Protein AF-A0A0D8HDS1-F1 (afdb_monomer)

Secondary structure (DSSP, 8-state):
--SHHHHHHHHHTT-------TTSTTHHHHTHHHHHHHHHHHHHHHHHSTT--TTHHHHHHHHHHHHHTTTSTTHHHHHHHHHHHHPPPPHHHHHHHHHHHT--

Mean predicted aligned error: 9.76 Å

Organism: NCBI:txid1280514

Radius of gyration: 19.68 Å; Cα contacts (8 Å, |Δi|>4): 26; chains: 1; bounding box: 48×38×47 Å

Structure (mmCIF, N/CA/C/O backbone):
data_AF-A0A0D8HDS1-F1
#
_entry.id   AF-A0A0D8HDS1-F1
#
loop_
_atom_site.group_PDB
_atom_site.id
_atom_site.type_symbol
_atom_site.label_atom_id
_atom_site.label_alt_id
_atom_site.label_comp_id
_atom_site.label_asym_id
_atom_site.label_entity_id
_atom_site.label_seq_id
_atom_site.pdbx_PDB_ins_code
_atom_site.Cartn_x
_atom_site.Cartn_y
_atom_site.Cartn_z
_atom_site.occupancy
_atom_site.B_iso_or_equiv
_atom_site.auth_seq_id
_atom_site.auth_comp_id
_atom_site.auth_asym_id
_atom_site.auth_atom_id
_atom_site.pdbx_PDB_model_num
ATOM 1 N N . MET A 1 1 ? -12.632 13.781 6.748 1.00 36.97 1 MET A N 1
ATOM 2 C CA . MET A 1 1 ? -13.739 14.719 6.456 1.00 36.97 1 MET A CA 1
ATOM 3 C C . MET A 1 1 ? -14.881 14.037 5.678 1.00 36.97 1 MET A C 1
ATOM 5 O O . MET A 1 1 ? -15.560 14.698 4.913 1.00 36.97 1 MET A O 1
ATOM 9 N N . VAL A 1 2 ? -15.118 12.727 5.885 1.00 34.91 2 VAL A N 1
ATOM 10 C CA . VAL A 1 2 ? -16.123 11.926 5.135 1.00 34.91 2 VAL A CA 1
ATOM 11 C C . VAL A 1 2 ? -17.292 11.467 6.029 1.00 34.91 2 VAL A C 1
ATOM 13 O O . VAL A 1 2 ? -18.236 10.855 5.561 1.00 34.91 2 VAL A O 1
ATOM 16 N N . THR A 1 3 ? -17.280 11.772 7.328 1.00 45.97 3 THR A N 1
ATOM 17 C CA . THR A 1 3 ? -18.220 11.161 8.287 1.00 45.97 3 THR A CA 1
ATOM 18 C C . THR A 1 3 ? -19.328 12.076 8.796 1.00 45.97 3 THR A C 1
ATOM 20 O O . THR A 1 3 ? -20.306 11.566 9.327 1.00 45.97 3 THR A O 1
ATOM 23 N N . GLN A 1 4 ? -19.234 13.401 8.635 1.00 46.72 4 GLN A N 1
ATOM 24 C CA . GLN A 1 4 ? -20.306 14.285 9.113 1.00 46.72 4 GLN A CA 1
ATOM 25 C C . GLN A 1 4 ? -21.480 14.350 8.133 1.00 46.72 4 GLN A C 1
ATOM 27 O O . GLN A 1 4 ? -22.611 14.169 8.556 1.00 46.72 4 GLN A O 1
ATOM 32 N N . VAL A 1 5 ? -21.234 14.527 6.833 1.00 52.03 5 VAL A N 1
ATOM 33 C CA . VAL A 1 5 ? -22.311 14.736 5.845 1.00 52.03 5 VAL A CA 1
ATOM 34 C C . VAL A 1 5 ? -23.169 13.475 5.650 1.00 52.03 5 VAL A C 1
ATOM 36 O O . VAL A 1 5 ? -24.391 13.562 5.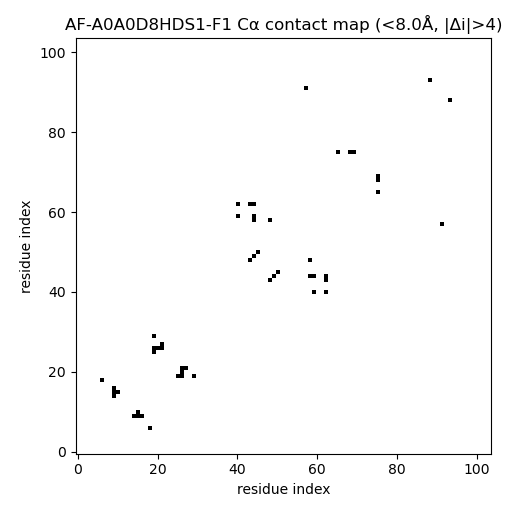607 1.00 52.03 5 VAL A O 1
ATOM 39 N N . THR A 1 6 ? -22.558 12.288 5.626 1.00 52.31 6 THR A N 1
ATOM 40 C CA . THR A 1 6 ? -23.250 11.003 5.408 1.00 52.31 6 THR A CA 1
ATOM 41 C C . THR A 1 6 ? -24.135 10.589 6.588 1.00 52.31 6 THR A C 1
ATOM 43 O O . THR A 1 6 ? -25.180 9.975 6.389 1.00 52.31 6 THR A O 1
ATOM 46 N N . GLY A 1 7 ? -23.741 10.946 7.816 1.00 57.09 7 GLY A N 1
ATOM 47 C CA . GLY A 1 7 ? -24.501 10.617 9.025 1.00 57.09 7 GLY A CA 1
ATOM 48 C C . GLY A 1 7 ? -25.825 11.377 9.132 1.00 57.09 7 GLY A C 1
ATOM 49 O O . GLY A 1 7 ? -26.805 10.814 9.612 1.00 57.09 7 GLY A O 1
ATOM 50 N N . TYR A 1 8 ? -25.884 12.624 8.644 1.00 62.09 8 TYR A N 1
ATOM 51 C CA . TYR A 1 8 ? -27.131 13.401 8.615 1.00 62.09 8 TYR A CA 1
ATOM 52 C C . TYR A 1 8 ? -28.129 12.825 7.602 1.00 62.09 8 TYR A C 1
ATOM 54 O O . TYR A 1 8 ? -29.262 12.534 7.968 1.00 62.09 8 TYR A O 1
ATOM 62 N N . VAL A 1 9 ? -27.679 12.528 6.378 1.00 66.88 9 VAL A N 1
ATOM 63 C CA . VAL A 1 9 ? -28.541 11.998 5.302 1.00 66.88 9 VAL A CA 1
ATOM 64 C C . VAL A 1 9 ? -29.164 10.642 5.664 1.00 66.88 9 VAL A C 1
ATOM 66 O O . VAL A 1 9 ? -30.332 10.391 5.381 1.00 66.88 9 VAL A O 1
ATOM 69 N N . LEU A 1 10 ? -28.411 9.755 6.323 1.00 65.75 10 LEU A N 1
ATOM 70 C CA . LEU A 1 10 ? -28.924 8.447 6.757 1.00 65.75 10 LEU A CA 1
ATOM 71 C C . LEU A 1 10 ? -29.938 8.557 7.902 1.00 65.75 10 LEU A C 1
ATOM 73 O O . LEU A 1 10 ? -30.833 7.718 8.015 1.00 65.75 10 LEU A O 1
ATOM 77 N N . LYS A 1 11 ? -29.809 9.599 8.730 1.00 66.25 11 LYS A N 1
ATOM 78 C CA . LYS A 1 11 ? -30.759 9.913 9.800 1.00 66.25 11 LYS A CA 1
ATOM 79 C C . LYS A 1 11 ? -32.094 10.388 9.223 1.00 66.25 11 LYS A C 1
ATOM 81 O O . LYS A 1 11 ? -33.136 9.955 9.705 1.00 66.25 11 LYS A O 1
ATOM 86 N N . ASP A 1 12 ? -32.047 11.182 8.154 1.00 75.19 12 ASP A N 1
ATOM 87 C CA . ASP A 1 12 ? -33.232 11.669 7.433 1.00 75.19 12 ASP A CA 1
ATOM 88 C C . ASP A 1 12 ? -33.981 10.540 6.700 1.00 75.19 12 ASP A C 1
ATOM 90 O O . ASP A 1 12 ? -35.197 10.595 6.536 1.00 75.19 12 ASP A O 1
ATOM 94 N N . LEU A 1 13 ? -33.271 9.475 6.311 1.00 83.38 13 LEU A N 1
ATOM 95 C CA . LEU A 1 13 ? -33.839 8.277 5.678 1.00 83.38 13 LEU A CA 1
ATOM 96 C C . LEU A 1 13 ? -34.385 7.240 6.678 1.00 83.38 13 LEU A C 1
ATOM 98 O O . LEU A 1 13 ? -34.863 6.187 6.259 1.00 83.38 13 LEU A O 1
ATOM 102 N N . GLY A 1 14 ? -34.298 7.494 7.989 1.00 82.31 14 GLY A N 1
ATOM 103 C CA . GLY A 1 14 ? -34.778 6.568 9.024 1.00 82.31 14 GLY A CA 1
ATOM 104 C C . GLY A 1 14 ? -34.020 5.235 9.083 1.00 82.31 14 GLY A C 1
ATOM 105 O O . GLY A 1 14 ? -34.503 4.275 9.684 1.00 82.31 14 GLY A O 1
ATOM 106 N N . LEU A 1 15 ? -32.838 5.153 8.463 1.00 81.12 15 LEU A N 1
ATOM 107 C CA . LEU A 1 15 ? -32.030 3.940 8.427 1.00 81.12 15 LEU A CA 1
ATOM 108 C C . LEU A 1 15 ? -31.148 3.862 9.675 1.00 81.12 15 LEU A C 1
ATOM 110 O O . LEU A 1 15 ? -30.336 4.751 9.953 1.00 81.12 15 LEU A O 1
ATOM 114 N N . ALA A 1 16 ? -31.279 2.761 10.415 1.00 78.62 16 ALA A N 1
ATOM 115 C CA . ALA A 1 16 ? -30.406 2.473 11.542 1.00 78.62 16 ALA A CA 1
ATOM 116 C C . ALA A 1 16 ? -28.964 2.293 11.041 1.00 78.62 16 ALA A C 1
ATOM 118 O O . ALA A 1 16 ? -28.659 1.345 10.319 1.00 78.62 16 ALA A O 1
ATOM 119 N N . HIS A 1 17 ? -28.073 3.205 11.431 1.00 75.44 17 HIS A N 1
ATOM 120 C CA . HIS A 1 17 ? -26.648 3.111 11.139 1.00 75.44 17 HIS A CA 1
ATOM 121 C C . HIS A 1 17 ? -25.835 3.389 12.402 1.00 75.44 17 HIS A C 1
ATOM 123 O O . HIS A 1 17 ? -26.223 4.197 13.246 1.00 75.44 17 HIS A O 1
ATOM 129 N N . TRP A 1 18 ? -24.696 2.712 12.523 1.00 74.19 18 TRP A N 1
ATOM 130 C CA . TRP A 1 18 ? -23.723 2.959 13.577 1.00 74.19 18 TRP A CA 1
ATOM 131 C C . TRP A 1 18 ? -22.520 3.675 12.966 1.00 74.19 18 TRP A C 1
ATOM 133 O O . TRP A 1 18 ? -22.046 3.314 11.888 1.00 74.19 18 TRP A O 1
ATOM 143 N N . PHE A 1 19 ? -22.040 4.721 13.632 1.00 79.81 19 PHE A N 1
ATOM 144 C CA . PHE A 1 19 ? -20.813 5.409 13.256 1.00 79.81 19 PHE A CA 1
ATOM 145 C C . PHE A 1 19 ? -19.917 5.516 14.483 1.00 79.81 19 PHE A C 1
ATOM 147 O O . PHE A 1 19 ? -20.380 5.812 15.581 1.00 79.81 19 PHE A O 1
ATOM 154 N N . THR A 1 20 ? -18.622 5.296 14.286 1.00 85.12 20 THR A N 1
ATOM 155 C CA . THR A 1 20 ? -17.616 5.462 15.334 1.00 85.12 20 THR A CA 1
ATOM 156 C C . THR A 1 20 ? -16.692 6.593 14.925 1.00 85.12 20 THR A C 1
ATOM 158 O O . THR A 1 20 ? -16.159 6.615 13.815 1.00 85.12 20 THR A O 1
ATOM 161 N N . LEU A 1 21 ? -16.520 7.575 15.805 1.00 85.62 21 LEU A N 1
ATOM 162 C CA . LEU A 1 21 ? -15.584 8.673 15.585 1.00 85.62 21 LEU A CA 1
ATOM 163 C C . LEU A 1 21 ? -14.229 8.312 16.178 1.00 85.62 21 LEU A C 1
ATOM 165 O O . LEU A 1 21 ? -14.149 7.606 17.170 1.00 85.62 21 LEU A O 1
ATOM 169 N N . SER A 1 22 ? -13.151 8.872 15.633 1.00 81.12 22 SER A N 1
ATOM 170 C CA . SER A 1 22 ? -11.798 8.613 16.147 1.00 81.12 22 SER A CA 1
ATOM 171 C C . SER A 1 22 ? -11.590 9.008 17.618 1.00 81.12 22 SER A C 1
ATOM 173 O O . SER A 1 22 ? -10.614 8.565 18.211 1.00 81.12 22 SER A O 1
ATOM 175 N N . LYS A 1 23 ? -12.446 9.871 18.181 1.00 86.31 23 LYS A N 1
ATOM 176 C CA . LYS A 1 23 ? -12.376 10.323 19.583 1.00 86.31 23 LYS A CA 1
ATOM 177 C C . LYS A 1 23 ? -13.110 9.396 20.555 1.00 86.31 23 LYS A C 1
ATOM 179 O O . LYS A 1 23 ? -13.023 9.605 21.757 1.00 86.31 23 LYS A O 1
ATOM 184 N N . ASP A 1 24 ? -13.875 8.448 20.028 1.00 88.62 24 ASP A N 1
ATOM 185 C CA . ASP A 1 24 ? -14.617 7.476 20.818 1.00 88.62 24 ASP A CA 1
ATOM 186 C C . ASP A 1 24 ? -13.645 6.507 21.504 1.00 88.62 24 ASP A C 1
ATOM 188 O O . ASP A 1 24 ? -12.620 6.132 20.927 1.00 88.62 24 ASP A O 1
ATOM 192 N N . GLU A 1 25 ? -13.974 6.066 22.715 1.00 89.00 25 GLU A N 1
ATOM 193 C CA . GLU A 1 25 ? -13.197 5.059 23.433 1.00 89.00 25 GLU A CA 1
ATOM 194 C C . GLU A 1 25 ? -13.095 3.765 22.616 1.00 89.00 25 GLU A C 1
ATOM 196 O O . GLU A 1 25 ? -12.023 3.174 22.533 1.00 89.00 25 GLU A O 1
ATOM 201 N N . GLN A 1 26 ? -14.153 3.377 21.896 1.00 88.50 26 GLN A N 1
ATOM 202 C CA . GLN A 1 26 ? -14.175 2.161 21.072 1.00 88.50 26 GLN A CA 1
ATOM 203 C C . GLN A 1 26 ? -13.472 2.311 19.714 1.00 88.50 26 GLN A C 1
ATOM 205 O O . GLN A 1 26 ? -13.362 1.346 18.946 1.00 88.50 26 GLN A O 1
ATOM 210 N N . ALA A 1 27 ? 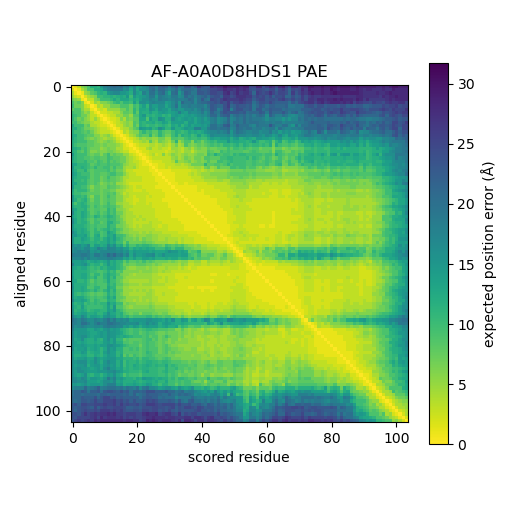-12.963 3.502 19.386 1.00 90.44 27 ALA A N 1
ATOM 211 C CA . ALA A 1 27 ? -12.335 3.769 18.096 1.00 90.44 27 ALA A CA 1
ATOM 212 C C . ALA A 1 27 ? -11.097 2.898 17.858 1.00 90.44 27 ALA A C 1
ATOM 214 O O . ALA A 1 27 ? -10.884 2.411 16.748 1.00 90.44 27 ALA A O 1
ATOM 215 N N . HIS A 1 28 ? -10.289 2.667 18.897 1.00 87.38 28 HIS A N 1
ATOM 216 C CA . HIS A 1 28 ? -9.063 1.875 18.785 1.00 87.38 28 HIS A CA 1
ATOM 217 C C . HIS A 1 28 ? -9.341 0.398 18.465 1.00 87.38 28 HIS A C 1
ATOM 219 O O . HIS A 1 28 ? -8.560 -0.232 17.748 1.00 87.38 28 HIS A O 1
ATOM 225 N N . VAL A 1 29 ? -10.466 -0.137 18.950 1.00 92.75 29 VAL A N 1
ATOM 226 C CA . VAL A 1 29 ? -10.931 -1.492 18.631 1.00 92.75 29 VAL A CA 1
ATOM 227 C C . VAL A 1 29 ? -11.481 -1.523 17.209 1.00 92.75 29 VAL A C 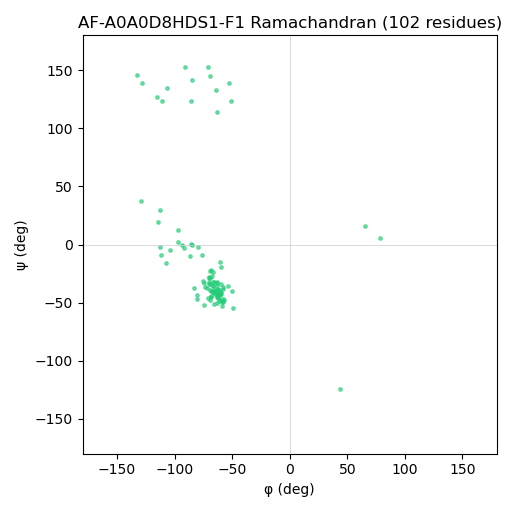1
ATOM 229 O O . VAL A 1 29 ? -11.033 -2.319 16.383 1.00 92.75 29 VAL A O 1
ATOM 232 N N . THR A 1 30 ? -12.397 -0.603 16.904 1.00 91.94 30 THR A N 1
ATOM 233 C CA . THR A 1 30 ? -13.111 -0.531 15.621 1.00 91.94 30 THR A CA 1
ATOM 234 C C . THR A 1 30 ? -12.155 -0.322 14.445 1.00 91.94 30 THR A C 1
ATOM 236 O O . THR A 1 30 ? -12.254 -0.993 13.420 1.00 91.94 30 THR A O 1
ATOM 239 N N . PHE A 1 31 ? -11.175 0.571 14.596 1.00 92.44 31 PHE A N 1
ATOM 240 C CA . PHE A 1 31 ? -10.224 0.926 13.542 1.00 92.44 31 PHE A CA 1
ATOM 241 C C . PHE A 1 31 ? -8.895 0.178 13.630 1.00 92.44 31 PHE A C 1
ATOM 243 O O . PHE A 1 31 ? -7.955 0.542 12.925 1.00 92.44 31 PHE A O 1
ATOM 250 N N . LYS A 1 32 ? -8.785 -0.880 14.444 1.00 94.25 32 LYS A N 1
ATOM 251 C CA . LYS A 1 32 ? -7.527 -1.621 14.642 1.00 94.25 32 LYS A CA 1
ATOM 252 C C . LYS A 1 32 ? -6.853 -1.999 13.320 1.00 94.25 32 LYS A C 1
ATOM 254 O O . LYS A 1 32 ? -5.696 -1.653 13.087 1.00 94.25 32 LYS A O 1
ATOM 259 N N . TRP A 1 33 ? -7.583 -2.674 12.434 1.00 94.31 33 TRP A N 1
ATOM 260 C CA . TRP A 1 33 ? -7.048 -3.121 11.145 1.00 94.31 33 TRP A CA 1
ATOM 261 C C . TRP A 1 33 ? -6.793 -1.974 10.173 1.00 94.31 33 TRP A C 1
ATOM 263 O O . TRP A 1 33 ? -5.810 -2.012 9.439 1.00 94.31 33 TRP A O 1
ATOM 273 N N . LEU A 1 34 ? -7.626 -0.931 10.209 1.00 94.31 34 LEU A N 1
ATOM 274 C CA . LEU A 1 34 ? -7.427 0.270 9.402 1.00 94.31 34 LEU A CA 1
ATOM 275 C C . LEU A 1 34 ? -6.130 0.990 9.797 1.00 94.31 34 LEU A C 1
ATOM 277 O O . LEU A 1 34 ? -5.338 1.358 8.935 1.00 94.31 34 LEU A O 1
ATOM 281 N N . ASN A 1 35 ? -5.870 1.131 11.095 1.00 93.56 35 ASN A N 1
ATOM 282 C CA . ASN A 1 35 ? -4.641 1.734 11.603 1.00 93.56 35 ASN A CA 1
ATOM 283 C C . ASN A 1 35 ? -3.408 0.909 11.220 1.00 93.56 35 ASN A C 1
ATOM 285 O O . ASN A 1 35 ? -2.394 1.479 10.820 1.00 93.56 35 ASN A O 1
ATOM 289 N N . ILE A 1 36 ? -3.502 -0.425 11.276 1.00 95.31 36 ILE A N 1
ATOM 290 C CA . ILE A 1 36 ? -2.436 -1.321 10.803 1.00 95.31 36 ILE A CA 1
ATOM 291 C C . ILE A 1 36 ? -2.203 -1.135 9.299 1.00 95.31 36 ILE A C 1
ATOM 293 O O . ILE A 1 36 ? -1.058 -0.999 8.871 1.00 95.31 36 ILE A O 1
ATOM 297 N N . LEU A 1 37 ? -3.270 -1.080 8.498 1.00 95.25 37 LEU A N 1
ATOM 298 C CA . LEU A 1 37 ? -3.190 -0.857 7.055 1.00 95.25 37 LEU A CA 1
ATOM 299 C C . LEU A 1 37 ? -2.490 0.469 6.731 1.00 95.25 37 LEU A C 1
ATOM 301 O O . LEU A 1 37 ? -1.550 0.488 5.938 1.00 95.25 37 LEU A O 1
ATOM 305 N N . ILE A 1 38 ? -2.906 1.561 7.378 1.00 94.56 38 ILE A N 1
ATOM 306 C CA . ILE A 1 38 ? -2.307 2.890 7.203 1.00 94.56 38 ILE A CA 1
ATOM 307 C C . ILE A 1 38 ? -0.840 2.878 7.646 1.00 94.56 38 ILE A C 1
ATOM 309 O O . ILE A 1 38 ? 0.014 3.429 6.955 1.00 94.56 38 ILE A O 1
ATOM 313 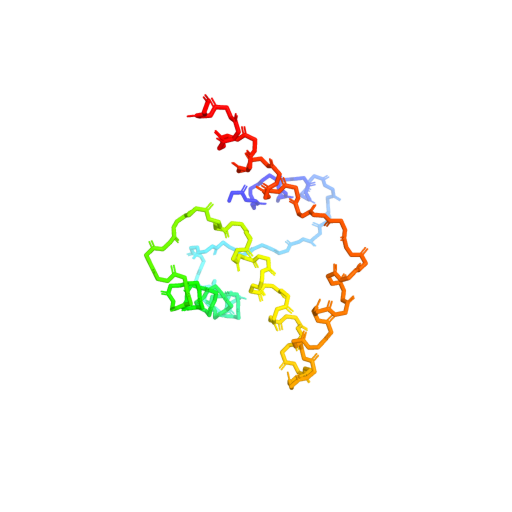N N . GLY A 1 39 ? -0.525 2.229 8.769 1.00 95.62 39 GLY A N 1
ATOM 314 C CA . GLY A 1 39 ? 0.848 2.080 9.252 1.00 95.62 39 GLY A CA 1
ATOM 315 C C . GLY A 1 39 ? 1.745 1.335 8.259 1.00 95.62 39 GLY A C 1
ATOM 316 O O . GLY A 1 39 ? 2.864 1.772 7.998 1.00 95.62 39 GLY A O 1
ATOM 317 N N . ASN A 1 40 ? 1.242 0.256 7.657 1.00 95.38 40 ASN A N 1
ATOM 318 C CA . ASN A 1 40 ? 1.957 -0.493 6.624 1.00 95.38 40 ASN A CA 1
ATOM 319 C C . ASN A 1 40 ? 2.148 0.332 5.349 1.00 95.38 40 ASN A C 1
ATOM 321 O O . ASN A 1 40 ? 3.232 0.309 4.775 1.00 95.38 40 ASN A O 1
ATOM 325 N N . CYS A 1 41 ? 1.127 1.084 4.933 1.00 95.62 41 CYS A N 1
ATOM 326 C CA . CYS A 1 41 ? 1.201 1.973 3.776 1.00 95.62 41 CYS A CA 1
ATOM 327 C C . CYS A 1 41 ? 2.285 3.044 3.956 1.00 95.62 41 CYS A C 1
ATOM 329 O O . CYS A 1 41 ? 3.138 3.202 3.088 1.00 95.62 41 CYS A O 1
ATOM 331 N N . LYS A 1 42 ? 2.319 3.708 5.118 1.00 93.31 42 LYS A N 1
ATOM 332 C CA . LYS A 1 42 ? 3.353 4.704 5.440 1.00 93.31 42 LYS A CA 1
ATOM 333 C C . LYS A 1 42 ? 4.752 4.103 5.389 1.00 93.31 42 LYS A C 1
ATOM 335 O O . LYS A 1 42 ? 5.590 4.586 4.644 1.00 93.31 42 LYS A O 1
ATOM 340 N N . LYS A 1 43 ? 4.976 2.992 6.101 1.00 94.88 43 LYS A N 1
ATOM 341 C CA . LYS A 1 43 ? 6.275 2.298 6.097 1.00 94.88 43 LYS A CA 1
ATOM 342 C C . LYS A 1 43 ? 6.703 1.859 4.697 1.00 94.88 43 LYS A C 1
ATOM 344 O O . LYS A 1 43 ? 7.883 1.926 4.378 1.0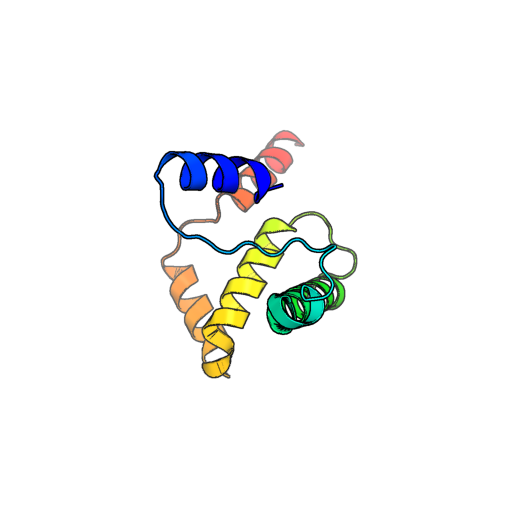0 94.88 43 LYS A O 1
ATOM 349 N N . PHE A 1 44 ? 5.758 1.404 3.875 1.00 93.62 44 PHE A N 1
ATOM 350 C CA . PHE A 1 44 ? 6.026 1.017 2.496 1.00 93.62 44 PHE A CA 1
ATOM 351 C C . PHE A 1 44 ? 6.505 2.203 1.655 1.00 93.62 44 PHE A C 1
ATOM 353 O O . PHE A 1 44 ? 7.536 2.094 0.991 1.00 93.62 44 PHE A O 1
ATOM 360 N N . ILE A 1 45 ? 5.776 3.320 1.707 1.00 93.00 45 ILE A N 1
ATOM 361 C CA . ILE A 1 45 ? 6.101 4.528 0.945 1.00 93.00 45 ILE A CA 1
ATOM 362 C C . ILE A 1 45 ? 7.426 5.114 1.435 1.00 93.00 45 ILE A C 1
ATOM 364 O O . ILE A 1 45 ? 8.334 5.301 0.633 1.00 93.00 45 ILE A O 1
ATOM 368 N N . ASP A 1 46 ? 7.571 5.317 2.745 1.00 91.94 46 ASP A N 1
ATOM 369 C CA . ASP A 1 46 ? 8.768 5.917 3.341 1.00 91.94 46 ASP A CA 1
ATOM 370 C C . ASP A 1 46 ? 10.023 5.063 3.114 1.00 91.94 46 ASP A C 1
ATOM 372 O O . ASP A 1 46 ? 11.119 5.605 2.981 1.00 91.94 46 ASP A O 1
ATOM 376 N N . GLY A 1 47 ? 9.872 3.733 3.071 1.00 92.94 47 GLY A N 1
ATOM 377 C CA . GLY A 1 47 ? 10.973 2.802 2.833 1.00 92.94 47 GLY A CA 1
ATOM 378 C C . GLY A 1 47 ? 11.349 2.655 1.358 1.00 92.94 47 GLY A C 1
ATOM 379 O O . GLY A 1 47 ? 12.530 2.635 1.028 1.00 92.94 47 GLY A O 1
ATOM 380 N N . THR A 1 48 ? 10.363 2.553 0.463 1.00 92.62 48 THR A N 1
ATOM 381 C CA . THR A 1 48 ? 10.598 2.290 -0.972 1.00 92.62 48 THR A CA 1
ATOM 382 C C . THR A 1 48 ? 10.926 3.569 -1.738 1.00 92.62 48 THR A C 1
ATOM 384 O O . THR A 1 48 ? 11.774 3.568 -2.626 1.00 92.62 48 THR A O 1
ATOM 387 N N . TYR A 1 49 ? 10.269 4.670 -1.378 1.00 92.12 49 TYR A N 1
ATOM 388 C CA . TYR A 1 49 ? 10.333 5.952 -2.078 1.00 92.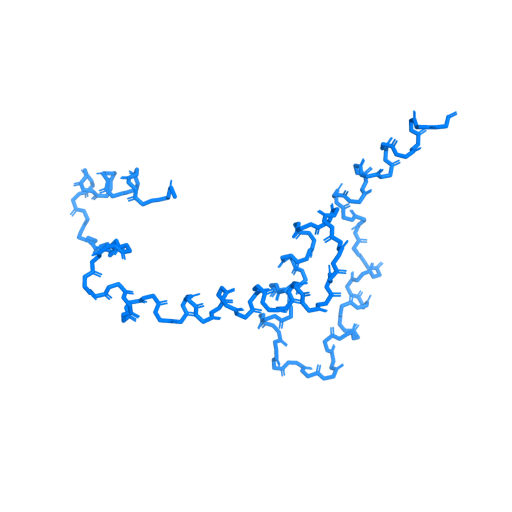12 49 TYR A CA 1
ATOM 389 C C . TYR A 1 49 ? 11.016 7.036 -1.247 1.00 92.12 49 TYR A C 1
ATOM 391 O O . TYR A 1 49 ? 10.712 8.222 -1.387 1.00 92.12 49 TYR A O 1
ATOM 399 N N . HIS A 1 50 ? 11.946 6.636 -0.378 1.00 86.31 50 HIS A N 1
ATOM 400 C CA . HIS A 1 50 ? 12.651 7.548 0.513 1.00 86.31 50 HIS A CA 1
ATOM 401 C C . HIS A 1 50 ? 13.249 8.742 -0.254 1.00 86.31 50 HIS A C 1
ATOM 403 O O . HIS A 1 50 ? 14.013 8.565 -1.203 1.00 86.31 50 HIS A O 1
ATOM 409 N N . GLY A 1 51 ? 12.882 9.963 0.147 1.00 83.44 51 GLY A N 1
ATOM 410 C CA . GLY A 1 51 ? 13.363 11.201 -0.475 1.00 83.44 51 GLY A CA 1
ATOM 411 C C . GLY A 1 51 ? 12.689 11.594 -1.796 1.00 83.44 51 GLY A C 1
ATOM 412 O O . GLY A 1 51 ? 13.110 12.576 -2.402 1.00 83.44 51 GLY A O 1
ATOM 413 N N . ARG A 1 52 ? 11.648 10.880 -2.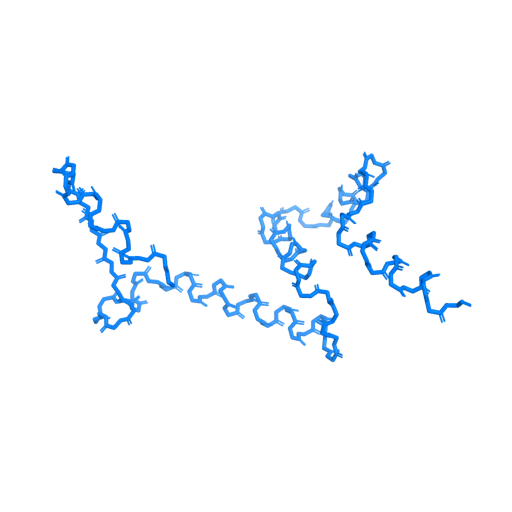253 1.00 81.50 52 ARG A N 1
ATOM 414 C CA . ARG A 1 52 ? 10.883 11.242 -3.459 1.00 81.50 52 ARG A CA 1
ATOM 415 C C . ARG A 1 52 ? 9.473 11.709 -3.113 1.00 81.50 52 ARG A C 1
ATOM 417 O O . ARG A 1 52 ? 8.685 10.960 -2.546 1.00 81.50 52 ARG A O 1
ATOM 424 N N . GLU A 1 53 ? 9.117 12.920 -3.537 1.00 75.75 53 GLU A N 1
ATOM 425 C CA . GLU A 1 53 ? 7.795 13.514 -3.261 1.00 75.75 53 GLU A CA 1
ATOM 426 C C . GLU A 1 53 ? 6.887 13.682 -4.488 1.00 75.75 53 GLU A C 1
ATOM 428 O O . GLU A 1 53 ? 5.704 13.992 -4.350 1.00 75.75 53 GLU A O 1
ATOM 433 N N . GLU A 1 54 ? 7.421 13.454 -5.681 1.00 80.94 54 GLU A N 1
ATOM 434 C CA . GLU A 1 54 ? 6.806 13.785 -6.973 1.00 80.94 54 GLU A CA 1
ATOM 435 C C . GLU A 1 54 ? 5.583 12.932 -7.350 1.00 80.94 54 GLU A C 1
ATOM 437 O O . GLU A 1 54 ? 4.685 13.407 -8.045 1.00 80.94 54 GLU A O 1
ATOM 442 N N . HIS A 1 55 ? 5.498 11.691 -6.865 1.00 86.31 55 HIS A N 1
ATOM 443 C CA . HIS A 1 55 ? 4.546 10.699 -7.377 1.00 86.31 55 HIS A CA 1
ATOM 444 C C . HIS A 1 55 ? 3.706 10.020 -6.280 1.00 86.31 55 HIS A C 1
ATOM 446 O O . HIS A 1 55 ? 3.369 8.842 -6.378 1.00 86.31 55 HIS A O 1
ATOM 452 N N . LYS A 1 56 ? 3.308 10.773 -5.242 1.00 87.50 56 LYS A N 1
ATOM 453 C CA . LYS A 1 56 ? 2.554 10.260 -4.072 1.00 87.50 56 LYS A CA 1
ATOM 454 C C . LYS A 1 56 ? 1.325 9.419 -4.442 1.00 87.50 56 LYS A C 1
ATOM 456 O O . LYS A 1 56 ? 1.071 8.398 -3.811 1.00 87.50 56 LYS A O 1
ATOM 461 N N . GLN A 1 57 ? 0.584 9.827 -5.472 1.00 89.88 57 GLN A N 1
ATOM 462 C CA . GLN A 1 57 ? -0.598 9.098 -5.934 1.00 89.88 57 GLN A CA 1
ATOM 463 C C . GLN A 1 57 ? -0.237 7.745 -6.574 1.00 89.88 57 GLN A C 1
ATOM 465 O O . GLN A 1 57 ? -0.833 6.730 -6.223 1.00 89.88 57 GLN A O 1
ATOM 470 N N . LEU A 1 58 ? 0.796 7.706 -7.420 1.00 90.00 58 LEU A N 1
ATOM 471 C CA . LEU A 1 58 ? 1.292 6.463 -8.026 1.00 90.00 58 LEU A CA 1
ATOM 472 C C . LEU A 1 58 ? 1.837 5.496 -6.960 1.00 90.00 58 LEU A C 1
ATOM 474 O O . LEU A 1 58 ? 1.635 4.288 -7.054 1.00 90.00 58 LEU A O 1
ATOM 478 N N . TYR A 1 59 ? 2.469 6.012 -5.900 1.00 92.62 59 TYR A N 1
ATOM 479 C CA . TYR A 1 59 ? 2.956 5.187 -4.786 1.00 92.62 59 TYR A CA 1
ATOM 480 C C . TYR A 1 59 ? 1.810 4.519 -4.016 1.00 92.62 59 TYR A C 1
ATOM 482 O O . TYR A 1 59 ? 1.914 3.357 -3.615 1.00 92.62 59 TYR A O 1
ATOM 490 N N . LEU A 1 60 ? 0.700 5.239 -3.821 1.00 92.81 60 LEU A N 1
ATOM 491 C CA . LEU A 1 60 ? -0.508 4.686 -3.205 1.00 92.81 60 LEU A CA 1
ATOM 492 C C . LEU A 1 60 ? -1.155 3.615 -4.090 1.00 92.81 60 LEU A C 1
ATOM 494 O O . LEU A 1 60 ? -1.600 2.586 -3.578 1.00 92.81 60 LEU A O 1
ATOM 498 N N . GLU A 1 61 ? -1.185 3.832 -5.402 1.00 92.19 61 GLU A N 1
ATOM 499 C CA . GLU A 1 61 ? -1.720 2.873 -6.371 1.00 92.19 61 GLU A CA 1
ATOM 500 C C . GLU A 1 61 ? -0.891 1.586 -6.415 1.00 92.19 61 GLU A C 1
ATOM 502 O O . GLU A 1 61 ? -1.456 0.489 -6.384 1.00 92.19 61 GLU A O 1
ATOM 507 N N . GLU A 1 62 ? 0.440 1.690 -6.383 1.00 91.75 62 GLU A N 1
ATOM 508 C CA . GLU A 1 62 ? 1.316 0.522 -6.283 1.00 91.75 62 GLU A CA 1
ATOM 509 C C . GLU A 1 62 ? 1.100 -0.228 -4.960 1.00 91.75 62 GLU A C 1
ATOM 511 O O . GLU A 1 62 ? 0.948 -1.455 -4.954 1.00 91.75 62 GLU A O 1
ATOM 516 N N . PHE A 1 63 ? 1.019 0.492 -3.835 1.00 93.69 63 PHE A N 1
ATOM 517 C CA . PHE A 1 63 ? 0.727 -0.122 -2.541 1.00 93.69 63 PHE A CA 1
ATOM 518 C C . PHE A 1 63 ? -0.597 -0.894 -2.581 1.00 93.69 63 PHE A C 1
ATOM 520 O O . PHE A 1 63 ? -0.645 -2.055 -2.171 1.00 93.69 63 PHE A O 1
ATOM 527 N N . ALA A 1 64 ? -1.660 -0.287 -3.114 1.00 94.00 64 ALA A N 1
ATOM 528 C CA . ALA A 1 64 ? -2.964 -0.928 -3.246 1.00 94.00 64 ALA A CA 1
ATOM 529 C C . ALA A 1 64 ? -2.901 -2.167 -4.155 1.00 94.00 64 ALA A C 1
ATOM 531 O O . ALA A 1 64 ? -3.461 -3.215 -3.814 1.00 94.00 64 ALA A O 1
ATOM 532 N N . TYR A 1 65 ? -2.184 -2.085 -5.282 1.00 92.25 65 TYR A N 1
ATOM 533 C CA . TYR A 1 65 ? -1.984 -3.214 -6.189 1.00 92.25 65 TYR A CA 1
ATOM 534 C C . TYR A 1 65 ? -1.326 -4.401 -5.475 1.00 92.25 65 TYR A C 1
ATOM 536 O O . TYR A 1 65 ? -1.846 -5.521 -5.553 1.00 92.25 65 TYR A O 1
ATOM 544 N N . ARG A 1 66 ? -0.232 -4.150 -4.744 1.00 91.75 66 ARG A N 1
ATOM 545 C CA . ARG A 1 66 ? 0.534 -5.165 -4.005 1.00 91.75 66 ARG A CA 1
ATOM 546 C C . ARG A 1 66 ? -0.247 -5.720 -2.821 1.00 91.75 66 ARG A C 1
ATOM 548 O O . ARG A 1 66 ? -0.294 -6.933 -2.644 1.00 91.75 66 ARG A O 1
ATOM 555 N N . PHE A 1 67 ? -0.893 -4.860 -2.036 1.00 91.94 67 PHE A N 1
ATOM 556 C CA . PHE A 1 67 ? -1.641 -5.263 -0.847 1.00 91.94 67 PHE A CA 1
ATOM 557 C C . PHE A 1 67 ? -2.812 -6.190 -1.198 1.00 91.94 67 PHE A C 1
ATOM 559 O O . PHE A 1 67 ? -2.960 -7.254 -0.593 1.00 91.94 67 PHE A O 1
ATOM 566 N N . ASN A 1 68 ? -3.586 -5.846 -2.232 1.00 92.19 68 ASN A N 1
ATOM 567 C CA . ASN A 1 68 ? -4.723 -6.654 -2.683 1.00 92.19 68 ASN A CA 1
ATOM 568 C C . ASN A 1 68 ? -4.300 -8.007 -3.275 1.00 92.19 68 ASN A C 1
ATOM 570 O O . ASN A 1 68 ? -5.080 -8.956 -3.276 1.00 92.19 68 ASN A O 1
ATOM 574 N N . ARG A 1 69 ? -3.061 -8.113 -3.767 1.00 91.50 69 ARG A N 1
ATOM 575 C CA . ARG A 1 69 ? -2.524 -9.304 -4.444 1.00 91.50 69 ARG A CA 1
ATOM 576 C C . ARG A 1 69 ? -1.383 -9.968 -3.677 1.00 91.50 69 ARG A C 1
ATOM 578 O O . ARG A 1 69 ? -0.646 -10.768 -4.242 1.00 91.50 69 ARG A O 1
ATOM 585 N N . ARG A 1 70 ? -1.252 -9.691 -2.377 1.00 89.62 70 ARG A N 1
ATOM 586 C CA . ARG A 1 70 ? -0.122 -10.142 -1.543 1.00 89.62 70 ARG A CA 1
ATOM 587 C C . ARG A 1 70 ? 0.053 -11.664 -1.441 1.00 89.62 70 ARG A C 1
ATOM 589 O O . ARG A 1 70 ? 1.106 -12.115 -1.020 1.00 89.62 70 ARG A O 1
ATOM 596 N N . HIS A 1 71 ? -0.956 -12.439 -1.837 1.00 90.44 71 HIS A N 1
ATOM 597 C CA . HIS A 1 71 ? -0.923 -13.906 -1.859 1.00 90.44 71 HIS A CA 1
ATOM 598 C C . HIS A 1 71 ? -0.501 -14.482 -3.223 1.00 90.44 71 HIS A C 1
ATOM 600 O O . HIS A 1 71 ? -0.466 -15.692 -3.384 1.00 90.44 71 HIS A O 1
ATOM 606 N N . PHE A 1 72 ? -0.214 -13.639 -4.223 1.00 84.19 72 PHE A N 1
ATOM 607 C CA . PHE A 1 72 ? 0.253 -14.075 -5.548 1.00 84.19 72 PHE A CA 1
ATOM 608 C C . PHE A 1 72 ? 1.775 -14.280 -5.616 1.00 84.19 72 PHE A C 1
ATOM 610 O O . PHE A 1 72 ? 2.288 -14.659 -6.671 1.00 84.19 72 PHE A O 1
ATOM 617 N N . GLU A 1 73 ? 2.476 -14.055 -4.499 1.00 81.31 73 GLU A N 1
ATOM 618 C CA . GLU A 1 73 ? 3.906 -14.319 -4.308 1.00 81.31 73 GLU A CA 1
ATOM 619 C C . GLU A 1 73 ? 4.762 -13.861 -5.505 1.00 81.31 73 GLU A C 1
ATOM 621 O O . GLU A 1 73 ? 4.692 -12.696 -5.904 1.00 81.31 73 GLU A O 1
ATOM 626 N N . MET A 1 74 ? 5.558 -14.761 -6.095 1.00 82.56 74 MET A N 1
ATOM 627 C CA . MET A 1 74 ? 6.504 -14.441 -7.170 1.00 82.56 74 MET A CA 1
ATOM 628 C C . MET A 1 74 ? 5.828 -14.045 -8.491 1.00 82.56 74 MET A C 1
ATOM 630 O O . MET A 1 74 ? 6.420 -13.316 -9.281 1.00 82.56 74 MET A O 1
ATOM 634 N N . SER A 1 75 ? 4.566 -14.429 -8.712 1.00 88.38 75 SER A N 1
ATOM 635 C CA . SER A 1 75 ? 3.846 -14.099 -9.954 1.00 88.38 75 SER A CA 1
ATOM 636 C C . SER A 1 75 ? 3.371 -12.641 -10.020 1.00 88.38 75 SER A C 1
ATOM 638 O O . SER A 1 75 ? 2.887 -12.181 -11.055 1.00 88.38 75 SER A O 1
ATOM 640 N N . LEU A 1 76 ? 3.479 -11.880 -8.923 1.00 89.31 76 LEU A N 1
ATOM 641 C CA . LEU A 1 76 ? 2.953 -10.515 -8.846 1.00 89.31 76 LEU A CA 1
ATOM 642 C C . LEU A 1 76 ? 3.590 -9.577 -9.882 1.00 89.31 76 LEU A C 1
ATOM 644 O O . LEU A 1 76 ? 2.883 -8.776 -10.501 1.00 89.31 76 LEU A O 1
ATOM 648 N N . VAL A 1 77 ? 4.909 -9.694 -10.057 1.00 86.00 77 VAL A N 1
ATOM 649 C CA . VAL A 1 77 ? 5.692 -8.871 -10.989 1.00 86.00 77 VAL A CA 1
ATOM 650 C C . VAL A 1 77 ? 5.373 -9.251 -12.430 1.00 86.00 77 VAL A C 1
ATOM 652 O O . VAL A 1 77 ? 5.087 -8.375 -13.238 1.00 86.00 77 VAL A O 1
ATOM 655 N N . GLU A 1 78 ? 5.339 -10.545 -12.743 1.00 90.50 78 GLU A N 1
ATOM 656 C CA . GLU A 1 78 ? 5.025 -11.048 -14.088 1.00 90.50 78 GLU A CA 1
ATOM 657 C C . GLU A 1 78 ? 3.634 -10.600 -14.543 1.00 90.50 78 GLU A C 1
ATOM 659 O O . GLU A 1 78 ? 3.443 -10.138 -15.666 1.00 90.50 78 GLU A O 1
ATOM 664 N N . ARG A 1 79 ? 2.652 -10.668 -13.638 1.00 89.50 79 ARG A N 1
ATOM 665 C CA . ARG A 1 79 ? 1.284 -10.222 -13.912 1.00 89.50 79 ARG A CA 1
ATOM 666 C C . ARG A 1 79 ? 1.207 -8.720 -14.126 1.00 89.50 79 ARG A C 1
ATOM 668 O O . ARG A 1 79 ? 0.485 -8.293 -15.023 1.00 89.50 79 ARG A O 1
ATOM 675 N N . LEU A 1 80 ? 1.944 -7.943 -13.330 1.00 90.00 80 LEU A N 1
ATOM 676 C CA . LEU A 1 80 ? 2.025 -6.497 -13.514 1.00 90.00 80 LEU A CA 1
ATOM 677 C C . LEU A 1 80 ? 2.620 -6.174 -14.889 1.00 90.00 80 LEU A C 1
ATOM 679 O O . LEU A 1 80 ? 2.024 -5.416 -15.649 1.00 90.00 80 LEU A O 1
ATOM 683 N N . LEU A 1 81 ? 3.739 -6.811 -15.238 1.00 90.19 81 LEU A N 1
ATOM 684 C CA . LEU A 1 81 ? 4.403 -6.626 -16.524 1.00 90.19 81 LEU A CA 1
ATOM 685 C C . LEU A 1 81 ? 3.460 -6.955 -17.687 1.00 90.19 81 LEU A C 1
ATOM 687 O O . LEU A 1 81 ? 3.306 -6.150 -18.601 1.00 90.19 81 LEU A O 1
ATOM 691 N N . ASN A 1 82 ? 2.764 -8.092 -17.609 1.00 92.56 82 ASN A N 1
ATOM 692 C CA . ASN A 1 82 ? 1.787 -8.497 -18.615 1.00 92.56 82 ASN A CA 1
ATOM 693 C C . ASN A 1 82 ? 0.651 -7.472 -18.753 1.00 92.56 82 ASN A C 1
ATOM 695 O O . ASN A 1 82 ? 0.252 -7.146 -19.864 1.00 92.56 82 ASN A O 1
ATOM 699 N N . THR A 1 83 ? 0.150 -6.908 -17.647 1.00 90.25 83 THR A N 1
ATOM 700 C CA . THR A 1 83 ? -0.864 -5.844 -17.724 1.00 90.25 83 THR A CA 1
ATOM 701 C C . THR A 1 83 ? -0.328 -4.555 -18.341 1.00 90.25 83 THR A C 1
ATOM 703 O O . THR A 1 83 ? -1.055 -3.915 -19.095 1.00 90.25 83 THR A O 1
ATOM 706 N N . CYS A 1 84 ? 0.935 -4.195 -18.089 1.00 89.50 84 CYS A N 1
ATOM 707 C CA . CYS A 1 84 ? 1.549 -2.994 -18.657 1.00 89.50 84 CYS A CA 1
ATOM 708 C C . CYS A 1 84 ? 1.650 -3.048 -20.186 1.00 89.50 84 CYS A C 1
ATOM 710 O O . CYS A 1 84 ? 1.516 -2.012 -20.824 1.00 89.50 84 CYS A O 1
ATOM 712 N N . VAL A 1 85 ? 1.830 -4.236 -20.777 1.00 92.94 85 VAL A N 1
ATOM 713 C CA . VAL A 1 85 ? 1.881 -4.410 -22.243 1.00 92.94 85 VAL A CA 1
ATOM 714 C C . VAL A 1 85 ? 0.585 -3.951 -22.919 1.00 92.94 85 VAL A C 1
ATOM 716 O O . VAL A 1 85 ? 0.621 -3.424 -24.028 1.00 92.94 85 VAL A O 1
ATOM 719 N N . PHE A 1 86 ? -0.557 -4.124 -22.251 1.00 92.31 86 PHE A N 1
ATOM 720 C CA . PHE A 1 86 ? -1.874 -3.783 -22.796 1.00 92.31 86 PHE A CA 1
ATOM 721 C C . PHE A 1 86 ? -2.459 -2.489 -22.214 1.00 92.31 86 PHE A C 1
ATOM 723 O O . PHE A 1 86 ? -3.529 -2.053 -22.637 1.00 92.31 86 PHE A O 1
ATOM 730 N N . ALA A 1 87 ? -1.792 -1.880 -21.233 1.00 88.75 87 ALA A N 1
ATOM 731 C CA . ALA A 1 87 ? -2.273 -0.679 -20.568 1.00 88.75 87 ALA A CA 1
ATOM 732 C C . ALA A 1 87 ? -1.886 0.582 -21.348 1.00 88.75 87 ALA A C 1
ATOM 734 O O . ALA A 1 87 ? -0.778 0.714 -21.863 1.00 88.75 87 ALA A O 1
ATOM 735 N N . SER A 1 88 ? -2.796 1.555 -21.391 1.00 87.94 88 SER A N 1
ATOM 736 C CA . SER A 1 88 ? -2.443 2.911 -21.816 1.00 87.94 88 SER A CA 1
ATOM 737 C C . SER A 1 88 ? -1.577 3.605 -20.752 1.00 87.94 88 SER A C 1
ATOM 739 O O . SER A 1 88 ? -1.708 3.284 -19.566 1.00 87.94 88 SER A O 1
ATOM 741 N N . PRO A 1 89 ? -0.721 4.573 -21.139 1.00 84.25 89 PRO A N 1
ATOM 742 C CA . PRO A 1 89 ? 0.092 5.334 -20.195 1.00 84.25 89 PRO A CA 1
ATOM 743 C C . PRO A 1 89 ? -0.756 5.961 -19.086 1.00 84.25 89 PRO A C 1
ATOM 745 O O . PRO A 1 89 ? -1.846 6.480 -19.343 1.00 84.25 89 PRO A O 1
ATOM 748 N N . HIS A 1 90 ? -0.250 5.927 -17.853 1.00 83.44 90 HIS A N 1
ATOM 749 C CA . HIS A 1 90 ? -0.990 6.451 -16.711 1.00 83.44 90 HIS A CA 1
ATOM 750 C C . HIS A 1 90 ? -1.210 7.972 -16.850 1.00 83.44 90 HIS A C 1
ATOM 752 O O . HIS A 1 90 ? -0.240 8.691 -17.114 1.00 83.44 90 HIS A O 1
ATOM 758 N N . PRO A 1 91 ? -2.431 8.504 -16.627 1.00 82.88 91 PRO A N 1
ATOM 759 C CA . PRO A 1 91 ? -2.733 9.925 -16.833 1.00 82.88 91 PRO A CA 1
ATOM 760 C C . PRO A 1 91 ? -1.793 10.888 -16.094 1.00 82.88 91 PRO A C 1
ATOM 762 O O . PRO A 1 91 ? -1.430 11.929 -16.635 1.00 82.88 91 PRO A O 1
ATOM 765 N N . LEU A 1 92 ? -1.345 10.513 -14.892 1.00 79.38 92 LEU A N 1
ATOM 766 C CA . LEU A 1 92 ? -0.442 11.332 -14.073 1.00 79.38 92 LEU A CA 1
ATOM 767 C C . LEU A 1 92 ? 0.974 11.459 -14.650 1.00 79.38 92 LEU A C 1
ATOM 769 O O . LEU A 1 92 ? 1.627 12.472 -14.422 1.00 79.38 92 LEU A O 1
ATOM 773 N N . LEU A 1 93 ? 1.436 10.459 -15.406 1.00 76.94 93 LEU A N 1
ATOM 774 C CA . LEU A 1 93 ? 2.730 10.518 -16.092 1.00 76.94 93 LEU A CA 1
ATOM 775 C C . LEU A 1 93 ? 2.652 11.433 -17.325 1.00 76.94 93 LEU A C 1
ATOM 777 O O . LEU A 1 93 ? 3.588 12.160 -17.635 1.00 76.94 93 LEU A O 1
ATOM 781 N N . ARG A 1 94 ? 1.484 11.499 -17.976 1.00 68.00 94 ARG A N 1
ATOM 782 C CA . ARG A 1 94 ? 1.248 12.409 -19.107 1.00 68.00 94 ARG A CA 1
ATOM 783 C C . ARG A 1 94 ? 1.348 13.882 -18.699 1.00 68.00 94 ARG A C 1
ATOM 785 O O . ARG A 1 94 ? 1.844 14.710 -19.461 1.00 68.00 94 ARG A O 1
ATOM 792 N N . GLU A 1 95 ? 0.862 14.219 -17.506 1.00 65.50 95 GLU A N 1
ATOM 793 C CA . GLU A 1 95 ? 0.913 15.588 -16.986 1.00 65.50 95 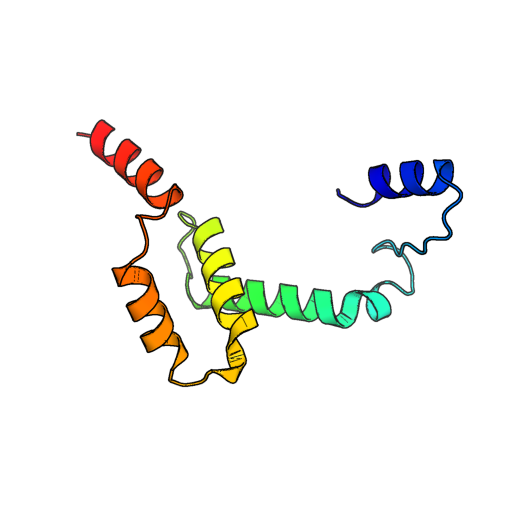GLU A CA 1
ATOM 794 C C . GLU A 1 95 ? 2.326 16.001 -16.550 1.00 65.50 95 GLU A C 1
ATOM 796 O O . GLU A 1 95 ? 2.714 17.146 -16.796 1.00 65.50 95 GLU A O 1
ATOM 801 N N . SER A 1 96 ? 3.127 15.098 -15.970 1.00 61.78 96 SER A N 1
ATOM 802 C CA . SER A 1 96 ? 4.537 15.391 -15.666 1.00 61.78 96 SER A CA 1
ATOM 803 C C . SER A 1 96 ? 5.360 15.614 -16.934 1.00 61.78 96 SER A C 1
ATOM 805 O O . SER A 1 96 ? 6.114 16.585 -17.006 1.00 61.78 96 SER A O 1
ATOM 807 N N . ASP A 1 97 ? 5.143 14.789 -17.960 1.00 58.66 97 ASP A N 1
ATOM 808 C CA . ASP A 1 97 ? 5.857 14.893 -19.236 1.00 58.66 97 ASP A CA 1
ATOM 809 C C . ASP A 1 97 ? 5.496 16.188 -19.977 1.00 58.66 97 ASP A C 1
ATOM 811 O O . ASP A 1 97 ? 6.359 16.836 -20.565 1.00 58.66 97 ASP A O 1
ATOM 815 N N . SER A 1 98 ? 4.238 16.638 -19.878 1.00 57.84 98 SER A N 1
ATOM 816 C CA . SER A 1 98 ? 3.802 17.911 -20.466 1.00 57.84 98 SER A CA 1
ATOM 817 C C . SER A 1 98 ? 4.459 19.142 -19.824 1.00 57.84 98 SER A C 1
ATOM 819 O O . SER A 1 98 ? 4.738 20.117 -20.517 1.00 57.84 98 SER A O 1
ATOM 821 N N . LYS A 1 99 ? 4.765 19.095 -18.519 1.00 55.62 99 LYS A N 1
ATOM 822 C CA . LYS A 1 99 ? 5.491 20.170 -17.821 1.00 55.62 99 LYS A CA 1
ATOM 823 C C . LYS A 1 99 ? 6.980 20.186 -18.168 1.00 55.62 99 LYS A C 1
ATOM 825 O O . LYS A 1 99 ? 7.554 21.265 -18.243 1.00 55.62 99 LYS A O 1
ATOM 830 N N . MET A 1 100 ? 7.584 19.020 -18.415 1.00 54.06 100 MET A N 1
ATOM 831 C CA . MET A 1 100 ? 8.964 18.909 -18.908 1.00 54.06 100 MET A CA 1
ATOM 832 C C . MET A 1 100 ? 9.090 19.352 -20.372 1.00 54.06 100 MET A C 1
ATOM 834 O O . MET A 1 100 ? 10.051 20.025 -20.724 1.00 54.06 100 MET A O 1
ATOM 838 N N . ALA A 1 101 ? 8.096 19.051 -21.213 1.00 51.44 101 ALA A N 1
ATOM 839 C CA . ALA A 1 101 ? 8.068 19.463 -22.618 1.00 51.44 101 ALA A CA 1
ATOM 840 C C . ALA A 1 101 ? 7.878 20.979 -22.826 1.00 51.44 101 ALA A C 1
ATOM 842 O O . ALA A 1 101 ? 8.245 21.491 -23.875 1.00 51.44 101 ALA A O 1
ATOM 843 N N . LEU A 1 102 ? 7.316 21.695 -21.843 1.00 48.97 102 LEU A N 1
ATOM 844 C CA . LEU A 1 102 ? 7.176 23.161 -21.847 1.00 48.97 102 LEU A CA 1
ATOM 845 C C . LEU A 1 102 ? 8.355 23.894 -21.179 1.00 48.97 102 LEU A C 1
ATOM 847 O O . LEU A 1 102 ? 8.354 25.122 -21.122 1.00 48.97 102 LEU A O 1
ATOM 851 N N . ALA A 1 103 ? 9.323 23.157 -20.627 1.00 48.00 103 ALA A N 1
ATOM 852 C CA . ALA A 1 103 ? 10.508 23.704 -19.963 1.00 48.00 103 ALA A CA 1
ATOM 853 C C . ALA A 1 103 ? 11.755 23.762 -20.877 1.00 48.00 103 ALA A C 1
ATOM 855 O O . ALA A 1 103 ? 12.816 24.187 -20.417 1.00 48.00 103 ALA A O 1
ATOM 856 N N . TYR A 1 104 ? 11.616 23.357 -22.144 1.00 42.44 104 TYR A N 1
ATOM 857 C CA . TYR A 1 104 ? 12.591 23.495 -23.235 1.00 42.44 104 TYR A CA 1
ATOM 858 C C . TYR A 1 104 ? 12.064 24.468 -24.293 1.00 42.44 104 TYR A C 1
ATOM 860 O O . TYR A 1 104 ? 12.910 25.113 -24.951 1.00 42.44 104 TYR A O 1
#

Foldseek 3Di:
DPPPVVVVVCVVVVHDDDDDDCPDPCNCVVCVVVVVLVVVLVCQCCVPVPPDDLCVPVSVVVSVLCVVCVVVPPCSVVVVVVVVVVDDPDPSVVVVVVVVVVVD

InterPro domains:
  IPR024445 ISXO2-like transposase domain [PF12762] (10-68)

Sequence (104 aa):
MVTQVTGYVLKDLGLAHWFTLSKDEQAHVTFKWLNILIGNCKKFIDGTYHGREEHKQLYLEEFAYRFNRRHFEMSLVERLLNTCVFASPHPLLRESDSKMALAY

Solvent-accessible surface area (backbone atoms only — not comparable to full-atom values): 6514 Å² total; per-residue (Å²): 142,76,64,67,71,58,54,53,57,38,56,77,68,72,52,92,78,88,84,80,52,86,86,41,87,61,25,65,69,75,39,42,67,56,53,51,52,52,52,50,51,48,52,48,48,57,67,76,43,61,94,63,78,90,51,64,66,59,54,50,52,51,48,50,57,47,65,79,43,62,86,48,63,85,54,48,60,58,52,50,54,60,49,54,77,77,49,76,83,58,71,73,59,57,55,54,50,52,58,57,67,72,72,113

pLDDT: mean 81.28, std 15.33, range [34.91, 95.62]

=== Feature glossary ===
Legend for the data blocks above and below:

— What the protein is —

The amino-acid sequence is the protein's primary structure: the linear order of residues from the N-terminus to the C-terminus, written in one-letter code. Everything else here — the 3D coordinates, the secondary structure, the domain annotations — is ultimately a consequence of this string.

Functional annotations link the protein to curated databases. InterPro entries identify conserved domains and families by matching the sequence against member-database signatures (Pfam, PROSITE, CDD, …). Gene Ontology (GO) terms describe molecular function, biological process, and cellular component in a controlled vocabulary. CATH places the structure in a hierarchical fold classification (Class/Architecture/Topology/Homologous-superfamily). The organism is the source species.

— Where its atoms are —

Atomic coordinates in PDBx/mmCIF format — the same representation the Protein Data Bank distributes. Each line of the _atom_site loop places one backbone atom in Cartesian space (units: ångströms, origin: arbitrary).

The six renders are orthographic views along the three Cartesian axes in both directions. Representation (cartoon, sticks, or surface) and color scheme (sequence-rainbow or by-chain) vary across proteins so the training set covers al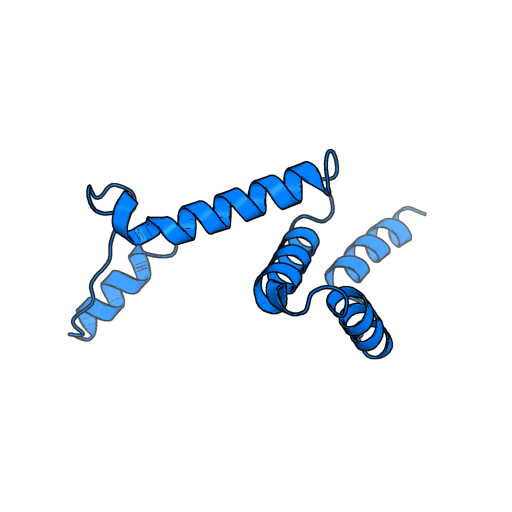l the common visualization conventions.

— Local backbone conformation —

Eight-state secondary structure (DSSP): H is the canonical α-helix, G the tighter 3₁₀-helix, I the wider π-helix; E/B are β-structure, T and S are turns and bends, and '-' is everything else. DSSP derives these from the pattern of main-chain N–H···O=C hydrogen bonds, not from the sequence.

Three-state secondary structure (P-SEA) collapses the eight DSSP classes into helix (a), strand (b), and coil (c). P-SEA assigns these from Cα geometry alone — distances and angles — without requiring backbone oxygens, so it works on any Cα trace.

φ (phi) and ψ (psi) are the two rotatable backbone dihedrals per residue: φ is the C(i-1)–N–Cα–C torsion, ψ is the N–Cα–C–N(i+1) torsion, both in degrees on (−180°, 180°]. α-helical residues cluster near (−60°, −45°); β-strand residues near (−120°, +130°). A Ramachandran plot is simply a scatter of (φ, ψ) for every residue.

— Global shape and packing —

The geometric summary reports three shape descriptors. Rg (radius of gyration) measures how spread out the Cα atoms are about their centre of mass; compact globular proteins have small Rg, elongated or unfolded ones large. Cα contacts (<8 Å, |i−j|>4) count long-range residue pairs in spatial proximity — high for tightly packed folds, near zero for rods or random coil. The bounding-box extents give the protein's footprint along x, y, z in Å.

SASA measures how much of the protein is reachable by solvent. It is computed by rolling a water-sized probe over the atomic surface and summing the exposed area (Å²). Per-residue SASA distinguishes core (buried, low SASA) from surface (exposed, high SASA) residues; total SASA is a whole-molecule size measure.

Plot images: a contact map (which residues are close in 3D, as an N×N binary image), a Ramachandran scatter (backbone torsion angles, revealing secondary-structure composition at a glance), and — for AlphaFold structures — a PAE heatmap (pairwise prediction confidence).

— Structural neighborhood —

A 3Di character summarizes, for each residue, the relative orientation of the Cα frame of its nearest spatial neighbor. Because it encodes fold topology rather than chemistry, 3Di alignments detect remote structural similarity that sequence alignment misses.

The Foldseek neighbor list gives the closest experimentally determined structures in the PDB, ranked by structural alignment. TM-score near 1 means near-identical fold; near 0.3 means only rough topology match. This is how one finds what a novel AlphaFold prediction most resembles in the solved-structure universe.

— Confidence and disorder —

For AlphaFold models, the B-factor field carries pLDDT — the model's own estimate of local accuracy on a 0–100 scale. Regions with pLDDT<50 should be treated as essentially unmodeled; they often correspond to intrinsically disordered segments.

Crystallographic B-factors measure how much each atom's electron density is smeared out, in Å². They rise in mobile loops and surface residues and fall in the buried interior. In AlphaFold models this column is repurposed to hold pLDDT instead.

Predicted Aligned Error (PAE) is an AlphaFold confidence matrix: entry (i, j) is the expected error in the position of residue j, in ångströms, when the prediction is superimposed on the true structure at residue i. Low PAE within a block of residues means that block is internally rigid and well-predicted; high PAE between two blocks means their relative placement is uncertain even if each block individually is confident.